Protein AF-A0A9D4JTG6-F1 (afdb_monomer_lite)

Foldseek 3Di:
DVVVVVVCVVVVNDDDPPPDDDDDQWDQDPQWIHHNVVRDIHHPPVVVVVVPD

Organism: Dreissena polymorpha (NCBI:txid45954)

Radius of gyration: 14.73 Å; chains: 1; bounding box: 25×30×33 Å

Secondary structure (DSSP, 8-state):
-HHHHHHHHHTT-PPPTT----S-SEEEETTEEEETTTTEEE--HHHHHHHH-

Structure (mmCIF, N/CA/C/O backbone):
data_AF-A0A9D4JTG6-F1
#
_entry.id   AF-A0A9D4JTG6-F1
#
loop_
_atom_site.group_PDB
_atom_site.id
_atom_site.type_symbol
_atom_site.label_atom_id
_atom_site.label_alt_id
_atom_site.label_comp_id
_atom_site.label_asym_id
_atom_site.label_entity_id
_atom_site.label_seq_id
_atom_site.pdbx_PDB_ins_code
_atom_site.Cartn_x
_atom_site.Cartn_y
_atom_site.Cartn_z
_atom_site.occupancy
_atom_site.B_iso_or_equiv
_atom_site.auth_seq_id
_atom_site.auth_comp_id
_atom_site.auth_asym_id
_atom_site.auth_atom_id
_atom_site.pdbx_PDB_model_num
ATOM 1 N N . MET A 1 1 ? 0.125 10.364 -8.760 1.00 72.44 1 MET A N 1
ATOM 2 C CA . MET A 1 1 ? 0.539 9.054 -9.304 1.00 72.44 1 MET A CA 1
ATOM 3 C C . MET A 1 1 ? 1.425 9.199 -10.540 1.00 72.44 1 MET A C 1
ATOM 5 O O . MET A 1 1 ? 2.522 8.668 -10.514 1.00 72.44 1 MET A O 1
ATOM 9 N N . ASN A 1 2 ? 1.012 9.959 -11.565 1.00 84.00 2 ASN A N 1
ATOM 10 C CA . ASN A 1 2 ? 1.715 10.049 -12.862 1.00 84.00 2 ASN A CA 1
ATOM 11 C C . ASN A 1 2 ? 3.213 10.380 -12.758 1.00 84.00 2 ASN A C 1
ATOM 13 O O . ASN A 1 2 ? 4.018 9.607 -13.251 1.00 84.00 2 ASN A O 1
ATOM 17 N N . CYS A 1 3 ? 3.588 11.429 -12.017 1.00 92.12 3 CYS A N 1
ATOM 18 C CA . CYS A 1 3 ? 4.998 11.801 -11.820 1.00 92.12 3 CYS A CA 1
ATOM 19 C C . CYS A 1 3 ? 5.848 10.656 -11.226 1.00 92.12 3 CYS A C 1
ATOM 21 O O . CYS A 1 3 ? 6.941 10.383 -11.703 1.00 92.12 3 CYS A O 1
ATOM 23 N N . PHE A 1 4 ? 5.331 9.922 -10.232 1.00 91.69 4 PHE A N 1
ATOM 24 C CA . PHE A 1 4 ? 6.060 8.789 -9.650 1.00 91.69 4 PHE A CA 1
ATOM 25 C C . PHE A 1 4 ? 6.243 7.648 -10.660 1.00 91.69 4 PHE A C 1
ATOM 27 O O . PHE A 1 4 ? 7.340 7.107 -10.767 1.00 91.69 4 PHE A O 1
ATOM 34 N N . ILE A 1 5 ? 5.186 7.312 -11.413 1.00 91.31 5 ILE A N 1
ATOM 35 C CA . ILE A 1 5 ? 5.212 6.267 -12.451 1.00 91.31 5 ILE A CA 1
ATOM 36 C C . ILE A 1 5 ? 6.196 6.637 -13.572 1.00 91.31 5 ILE A C 1
ATOM 38 O O . ILE A 1 5 ? 6.975 5.799 -14.016 1.00 91.31 5 ILE A O 1
ATOM 42 N N . GLU A 1 6 ? 6.190 7.894 -14.011 1.00 94.19 6 GLU A N 1
ATOM 43 C CA . GLU A 1 6 ? 7.130 8.416 -15.007 1.00 94.19 6 GLU A CA 1
ATOM 44 C C . GLU A 1 6 ? 8.580 8.279 -14.524 1.00 94.19 6 GLU A C 1
ATOM 46 O O . GLU A 1 6 ? 9.398 7.688 -15.226 1.00 94.19 6 GLU A O 1
ATOM 51 N N . CYS A 1 7 ? 8.881 8.703 -13.292 1.00 95.69 7 CYS A N 1
ATOM 52 C CA . CYS A 1 7 ? 10.226 8.583 -12.726 1.00 95.69 7 CYS A CA 1
ATOM 53 C C . CYS A 1 7 ? 10.722 7.131 -12.653 1.00 95.69 7 CYS A C 1
ATOM 55 O O . CYS A 1 7 ? 11.870 6.857 -12.995 1.00 95.69 7 CYS A O 1
ATOM 57 N N . VAL A 1 8 ? 9.895 6.181 -12.202 1.00 94.69 8 VAL A N 1
ATOM 58 C CA . VAL A 1 8 ? 10.333 4.774 -12.113 1.00 94.69 8 VAL A CA 1
ATOM 59 C C . VAL A 1 8 ? 10.515 4.139 -13.491 1.00 94.69 8 VAL A C 1
ATOM 61 O O . VAL A 1 8 ? 11.446 3.354 -13.668 1.00 94.69 8 VAL A O 1
ATOM 64 N N . ASN A 1 9 ? 9.706 4.532 -14.481 1.00 93.50 9 ASN A N 1
ATOM 65 C CA . ASN A 1 9 ? 9.869 4.098 -15.867 1.00 93.50 9 ASN A CA 1
ATOM 66 C C . ASN A 1 9 ? 11.184 4.611 -16.472 1.00 93.50 9 ASN A C 1
ATOM 68 O O . ASN A 1 9 ? 11.896 3.840 -17.112 1.00 93.50 9 ASN A O 1
ATOM 72 N N . GLU A 1 10 ? 11.544 5.877 -16.232 1.00 97.00 10 GLU A N 1
ATOM 73 C CA . GLU A 1 10 ? 12.833 6.447 -16.659 1.00 97.00 10 GLU A CA 1
ATOM 74 C C . GLU A 1 10 ? 14.035 5.743 -16.011 1.00 97.00 10 GLU A C 1
ATOM 76 O O . GLU A 1 10 ? 15.093 5.612 -16.626 1.00 97.00 10 GLU A O 1
ATOM 81 N N . LEU A 1 11 ? 13.870 5.253 -14.779 1.00 96.94 11 LEU A N 1
ATOM 82 C CA . LEU A 1 11 ? 14.891 4.505 -14.042 1.00 96.94 11 LEU A CA 1
ATOM 83 C C . LEU A 1 11 ? 14.900 2.999 -14.356 1.00 96.94 11 LEU A C 1
ATOM 85 O O . LEU A 1 11 ? 15.689 2.266 -13.759 1.00 96.94 11 LEU A O 1
ATOM 89 N N . PH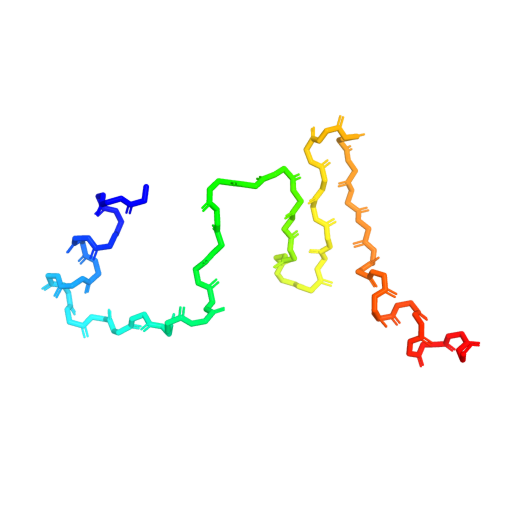E A 1 12 ? 14.047 2.529 -15.273 1.00 95.38 12 PHE A N 1
ATOM 90 C CA . PHE A 1 12 ? 13.863 1.109 -15.600 1.00 95.38 12 PHE A CA 1
ATOM 91 C C . PHE A 1 12 ? 13.509 0.236 -14.382 1.00 95.38 12 PHE A C 1
ATOM 93 O O . PHE A 1 12 ? 13.871 -0.942 -14.317 1.00 95.38 12 PHE A O 1
ATOM 100 N N . VAL A 1 13 ? 12.792 0.806 -13.409 1.00 95.38 13 VAL A N 1
ATOM 101 C CA . VAL A 1 13 ? 12.312 0.100 -12.217 1.00 95.38 13 VAL A CA 1
ATOM 102 C C . VAL A 1 13 ? 10.881 -0.386 -12.471 1.00 95.38 13 VAL A C 1
ATOM 104 O O . VAL A 1 13 ? 9.972 0.439 -12.573 1.00 95.38 13 VAL A O 1
ATOM 107 N N . PRO A 1 14 ? 10.642 -1.708 -12.562 1.00 92.44 14 PRO A N 1
ATOM 108 C CA . PRO A 1 14 ? 9.309 -2.232 -12.818 1.00 92.44 14 PRO A CA 1
ATOM 109 C C . PRO A 1 14 ? 8.405 -2.047 -11.597 1.00 92.44 14 PRO A C 1
ATOM 111 O O . PRO A 1 14 ? 8.775 -2.381 -10.468 1.00 92.44 14 PRO A O 1
ATOM 114 N N . LEU A 1 15 ? 7.190 -1.563 -11.839 1.00 91.88 15 LEU A N 1
ATOM 115 C CA . LEU A 1 15 ? 6.099 -1.625 -10.875 1.00 91.88 15 LEU A CA 1
ATOM 116 C C . LEU A 1 15 ? 5.328 -2.928 -11.086 1.00 91.88 15 LEU A C 1
ATOM 118 O O . LEU A 1 15 ? 5.115 -3.350 -12.218 1.00 91.88 15 LEU A O 1
ATOM 122 N N . ALA A 1 16 ? 4.919 -3.569 -9.994 1.00 93.12 16 ALA A N 1
ATOM 123 C CA . ALA A 1 16 ? 3.967 -4.670 -10.075 1.00 93.12 16 ALA A CA 1
ATOM 124 C C . ALA A 1 16 ? 2.578 -4.093 -10.372 1.00 93.12 16 ALA A C 1
ATOM 126 O O . ALA A 1 16 ? 2.200 -3.123 -9.728 1.00 93.12 16 ALA A O 1
ATOM 127 N N . ASP A 1 17 ? 1.825 -4.661 -11.311 1.00 88.25 17 ASP A N 1
ATOM 128 C CA . ASP A 1 17 ? 0.539 -4.089 -11.747 1.00 88.25 17 ASP A CA 1
ATOM 129 C C . ASP A 1 17 ? -0.536 -4.089 -10.643 1.00 88.25 17 ASP A C 1
ATOM 131 O O . ASP A 1 17 ? -1.467 -3.288 -10.671 1.00 88.25 17 ASP A O 1
ATOM 135 N N . ASP A 1 18 ? -0.401 -4.978 -9.658 1.00 90.12 18 ASP A N 1
ATOM 136 C CA . ASP A 1 18 ? -1.382 -5.269 -8.610 1.00 90.12 18 ASP A CA 1
ATOM 137 C C . ASP A 1 18 ? -1.115 -4.564 -7.270 1.00 90.12 18 ASP A C 1
ATOM 139 O O . ASP A 1 18 ? -1.933 -4.652 -6.358 1.00 90.12 18 ASP A O 1
ATOM 143 N N . LYS A 1 19 ? 0.028 -3.883 -7.128 1.00 88.75 19 LYS A N 1
ATOM 144 C CA . LYS A 1 19 ? 0.457 -3.252 -5.864 1.00 88.75 19 LYS A CA 1
ATOM 145 C C . LYS A 1 19 ? 0.221 -1.744 -5.740 1.00 88.75 19 LYS A C 1
ATOM 147 O O . LYS A 1 19 ? 0.131 -1.276 -4.607 1.00 88.75 19 LYS A O 1
ATOM 152 N N . PRO A 1 20 ? 0.215 -0.940 -6.819 1.00 90.06 20 PRO A N 1
ATOM 153 C CA . PRO A 1 20 ? -0.084 0.476 -6.725 1.00 90.06 20 PRO A CA 1
ATOM 154 C C . PRO A 1 20 ? -1.504 0.690 -6.210 1.00 90.06 20 PRO A C 1
ATOM 156 O O . PRO A 1 20 ? -2.482 0.334 -6.861 1.00 90.06 20 PRO A O 1
ATOM 159 N N . GLU A 1 21 ? -1.606 1.327 -5.052 1.00 88.19 21 GLU A N 1
ATOM 160 C CA . GLU A 1 21 ? -2.873 1.701 -4.439 1.00 88.19 21 GLU A CA 1
ATOM 161 C C . GLU A 1 21 ? -3.021 3.227 -4.462 1.00 88.19 21 GLU A C 1
ATOM 163 O O . GLU A 1 21 ? -2.093 3.966 -4.120 1.00 88.19 21 GLU A O 1
ATOM 168 N N . GLY A 1 22 ? -4.196 3.720 -4.855 1.00 85.06 22 GLY A N 1
ATOM 169 C CA . GLY A 1 22 ? -4.607 5.098 -4.589 1.00 85.06 22 GLY A CA 1
ATOM 170 C C . GLY A 1 22 ? -5.450 5.761 -5.687 1.00 85.06 22 GLY A C 1
ATOM 171 O O . GLY A 1 22 ? -5.576 5.221 -6.786 1.00 85.06 22 GLY A O 1
ATOM 172 N N . PRO A 1 23 ? -5.983 6.971 -5.422 1.00 90.38 23 PRO A N 1
ATOM 173 C CA . PRO A 1 23 ? -6.065 7.617 -4.106 1.00 90.38 23 PRO A CA 1
ATOM 174 C C . PRO A 1 23 ? -6.998 6.839 -3.159 1.00 90.38 23 PRO A C 1
ATOM 176 O O . PRO A 1 23 ? -8.063 6.397 -3.575 1.00 90.38 23 PRO A O 1
ATOM 179 N N . THR A 1 24 ? -6.580 6.643 -1.906 1.00 92.81 24 THR A N 1
ATOM 180 C CA . THR A 1 24 ? -7.339 5.904 -0.883 1.00 92.81 24 THR A CA 1
ATOM 181 C C . THR A 1 24 ? -7.114 6.523 0.495 1.00 92.81 24 THR A C 1
ATOM 183 O O . THR A 1 24 ? -6.027 7.035 0.768 1.00 92.81 24 THR A O 1
ATOM 186 N N . ASP A 1 25 ? -8.130 6.453 1.352 1.00 95.44 25 ASP A N 1
ATOM 187 C CA . ASP A 1 25 ? -8.060 6.860 2.762 1.00 95.44 25 ASP A CA 1
ATOM 188 C C . ASP A 1 25 ? -7.644 5.703 3.685 1.00 95.44 25 ASP A C 1
ATOM 190 O O . ASP A 1 25 ? -7.303 5.920 4.849 1.00 95.44 25 ASP A O 1
ATOM 194 N N . VAL A 1 26 ? -7.659 4.469 3.165 1.00 94.12 26 VAL A N 1
ATOM 195 C CA . VAL A 1 26 ? -7.247 3.259 3.884 1.00 94.12 26 VAL A CA 1
ATOM 196 C C . VAL A 1 26 ? -6.245 2.470 3.044 1.00 94.12 26 VAL A C 1
ATOM 198 O O . VAL A 1 26 ? -6.524 2.154 1.888 1.00 94.12 26 VAL A O 1
ATOM 201 N N . LEU A 1 27 ? -5.079 2.166 3.618 1.00 94.31 27 LEU A N 1
ATOM 202 C CA . LEU A 1 27 ? -3.948 1.501 2.952 1.00 94.31 27 LEU A CA 1
ATOM 203 C C . LEU A 1 27 ? -3.228 0.581 3.942 1.00 94.31 27 LEU A C 1
ATOM 205 O O . LEU A 1 27 ? -2.975 0.971 5.083 1.00 94.31 27 LEU A O 1
ATOM 209 N N . VAL A 1 28 ? -2.813 -0.607 3.493 1.00 94.06 28 VAL A N 1
ATOM 210 C CA . VAL A 1 28 ? -1.887 -1.451 4.259 1.00 94.06 28 VAL A CA 1
ATOM 211 C C . VAL A 1 28 ? -0.445 -1.128 3.872 1.00 94.06 28 VAL A C 1
ATOM 213 O O . VAL A 1 28 ? 0.021 -1.472 2.792 1.00 94.06 28 VAL A O 1
ATOM 216 N N . PHE A 1 29 ? 0.306 -0.520 4.788 1.00 93.69 29 PHE A N 1
ATOM 217 C CA . PHE A 1 29 ? 1.715 -0.188 4.594 1.00 93.69 29 PHE A CA 1
ATOM 218 C C . PHE A 1 29 ? 2.578 -0.827 5.682 1.00 93.69 29 PHE A C 1
ATOM 220 O O . PHE A 1 29 ? 2.292 -0.715 6.873 1.00 93.69 29 PHE A O 1
ATOM 227 N N . LEU A 1 30 ? 3.631 -1.544 5.271 1.00 93.50 30 LEU A N 1
ATOM 228 C CA . LEU A 1 30 ? 4.522 -2.298 6.172 1.00 93.50 30 LEU A CA 1
ATOM 229 C C . LEU A 1 30 ? 3.772 -3.244 7.133 1.00 93.50 30 LEU A C 1
ATOM 231 O O . LEU A 1 30 ? 4.207 -3.507 8.252 1.00 93.50 30 LEU A O 1
ATOM 235 N N . GLY A 1 31 ? 2.638 -3.784 6.680 1.00 92.69 31 GLY A N 1
ATOM 236 C CA . GLY A 1 31 ? 1.830 -4.732 7.442 1.00 92.69 31 GLY A CA 1
ATOM 237 C C . GLY A 1 31 ? 0.932 -4.112 8.512 1.00 92.69 31 GLY A C 1
ATOM 238 O O . GLY A 1 31 ? 0.355 -4.881 9.282 1.00 92.69 31 GLY A O 1
ATOM 239 N N . LEU A 1 32 ? 0.807 -2.784 8.540 1.00 95.62 32 LEU A N 1
ATOM 240 C CA . LEU A 1 32 ? -0.144 -2.026 9.348 1.00 95.62 32 LEU A CA 1
ATOM 241 C C . LEU A 1 32 ? -1.173 -1.365 8.439 1.00 95.62 32 LEU A C 1
ATOM 243 O O . LEU A 1 32 ? -0.841 -0.918 7.346 1.00 95.62 32 LEU A O 1
ATOM 247 N N . GLU A 1 33 ? -2.412 -1.298 8.896 1.00 96.06 33 GLU A N 1
ATOM 248 C CA . GLU A 1 33 ? -3.462 -0.559 8.213 1.00 96.06 33 GLU A CA 1
ATOM 249 C C . GLU A 1 33 ? -3.461 0.888 8.706 1.00 96.06 33 GLU A C 1
ATOM 251 O O . GLU A 1 33 ? -3.533 1.144 9.913 1.00 96.06 33 GLU A O 1
ATOM 256 N N . LEU A 1 34 ? -3.343 1.814 7.763 1.00 95.69 34 LEU A N 1
ATOM 257 C CA . LEU A 1 34 ? -3.421 3.252 7.967 1.00 95.69 34 LEU A CA 1
ATOM 258 C C 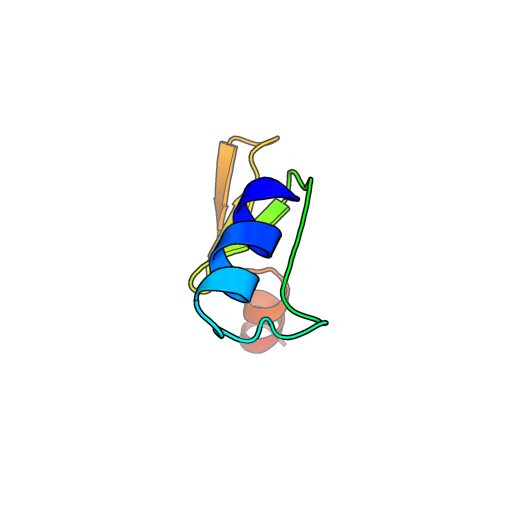. LEU A 1 34 ? -4.815 3.704 7.547 1.00 95.69 34 LEU A C 1
ATOM 260 O O . LEU A 1 34 ? -5.213 3.424 6.422 1.00 95.69 34 LEU A O 1
ATOM 264 N N .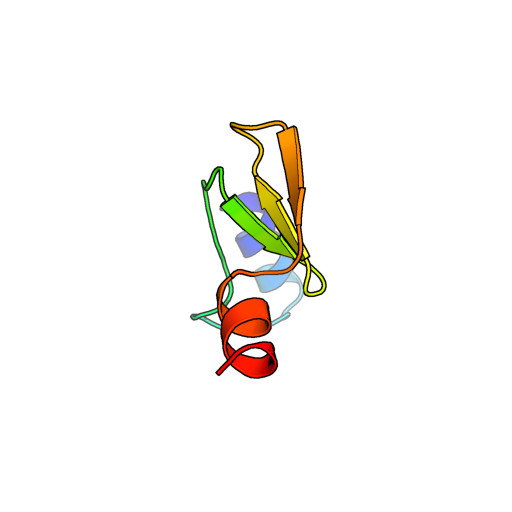 ASP A 1 35 ? -5.529 4.400 8.428 1.00 96.19 35 ASP A N 1
ATOM 265 C CA . ASP A 1 35 ? -6.839 4.989 8.143 1.00 96.19 35 ASP A CA 1
ATOM 266 C C . ASP A 1 35 ? -6.778 6.488 8.448 1.00 96.19 35 ASP A C 1
ATOM 268 O O . ASP A 1 35 ? -6.721 6.909 9.610 1.00 96.19 35 ASP A O 1
ATOM 272 N N . THR A 1 36 ? -6.748 7.297 7.390 1.00 95.44 36 THR A N 1
ATOM 273 C CA . TH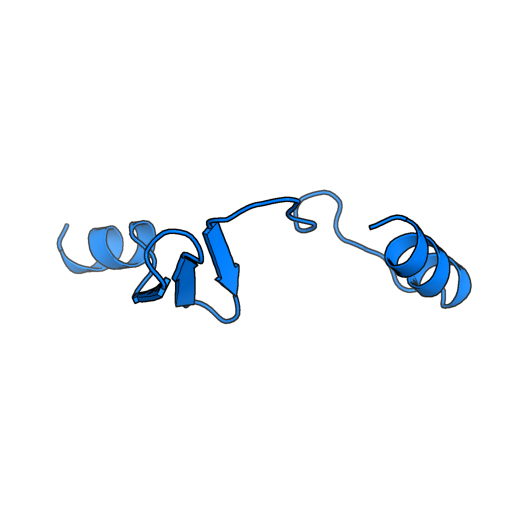R A 1 36 ? -6.651 8.760 7.480 1.00 95.44 36 THR A CA 1
ATOM 274 C C . THR A 1 36 ? -7.984 9.415 7.823 1.00 95.44 36 THR A C 1
ATOM 276 O O . THR A 1 36 ? -7.989 10.539 8.321 1.00 95.44 36 THR A O 1
ATOM 279 N N . THR A 1 37 ? -9.110 8.726 7.615 1.00 96.12 37 THR A N 1
ATOM 280 C CA . THR A 1 37 ? -10.439 9.239 7.974 1.00 96.12 37 THR A CA 1
ATOM 281 C C . THR A 1 37 ? -10.607 9.244 9.490 1.00 96.12 37 THR A C 1
ATOM 283 O O . THR A 1 37 ? -11.054 10.231 10.071 1.00 96.12 37 THR A O 1
ATOM 286 N N . ASN A 1 38 ? -10.209 8.150 10.140 1.00 96.50 38 ASN A N 1
ATOM 287 C CA . ASN A 1 38 ? -10.302 7.988 11.590 1.00 96.50 38 ASN A CA 1
ATOM 288 C C . ASN A 1 38 ? -9.012 8.381 12.331 1.00 96.50 38 ASN A C 1
ATOM 290 O O . ASN A 1 38 ? -9.009 8.413 13.560 1.00 96.50 38 ASN A O 1
ATOM 294 N N . MET A 1 39 ? -7.932 8.695 11.605 1.00 95.94 39 MET A N 1
ATOM 295 C CA . MET A 1 39 ? -6.611 9.037 12.150 1.00 95.94 39 MET A CA 1
ATOM 296 C C . MET A 1 39 ? -6.045 7.944 13.071 1.00 95.94 39 MET A C 1
ATOM 298 O O . MET A 1 39 ? -5.521 8.224 14.152 1.00 95.94 39 MET A O 1
ATOM 302 N N . ILE A 1 40 ? -6.150 6.685 12.639 1.00 96.38 40 ILE A N 1
ATOM 303 C CA . ILE A 1 40 ? -5.703 5.510 13.400 1.00 96.38 40 ILE A CA 1
ATOM 304 C C . ILE A 1 40 ? -4.716 4.647 12.610 1.00 96.38 40 ILE A C 1
ATOM 306 O O . ILE A 1 40 ? -4.708 4.625 11.380 1.00 96.38 40 ILE A O 1
ATOM 310 N N . VAL A 1 41 ? -3.911 3.887 13.357 1.00 96.50 41 VAL A N 1
ATOM 311 C CA . VAL A 1 41 ? -3.053 2.813 12.843 1.00 96.50 41 VAL A CA 1
ATOM 312 C C . VAL A 1 41 ? -3.434 1.524 13.559 1.00 96.50 41 VAL A C 1
ATOM 314 O O . VAL A 1 41 ? -3.483 1.500 14.791 1.00 96.50 41 VAL A O 1
ATOM 317 N N . ARG A 1 42 ? -3.716 0.453 12.813 1.00 95.62 42 ARG A N 1
ATOM 318 C CA . ARG A 1 42 ? -4.168 -0.824 13.389 1.00 95.62 42 ARG A CA 1
ATOM 319 C C . ARG A 1 42 ? -3.577 -2.045 12.694 1.00 95.62 42 ARG A C 1
ATOM 321 O O . ARG A 1 42 ? -2.999 -1.957 11.613 1.00 95.62 42 ARG A O 1
ATOM 328 N N . ILE A 1 43 ? -3.726 -3.204 13.336 1.00 95.38 43 ILE A N 1
ATOM 329 C CA . ILE A 1 43 ? -3.467 -4.493 12.687 1.00 95.38 43 ILE A CA 1
ATOM 330 C C . ILE A 1 43 ? -4.508 -4.663 11.565 1.00 95.38 43 ILE A C 1
ATOM 332 O O . ILE A 1 43 ? -5.696 -4.487 11.845 1.00 95.38 43 ILE A O 1
ATOM 336 N N . PRO A 1 44 ? -4.101 -5.006 10.327 1.00 94.38 44 PRO A N 1
ATOM 337 C CA . PRO A 1 44 ? -5.030 -5.239 9.226 1.00 94.38 44 PRO A CA 1
ATOM 338 C C . PRO A 1 44 ? -6.076 -6.293 9.577 1.00 94.38 44 PRO A C 1
ATOM 340 O O . PRO A 1 44 ? -5.733 -7.348 10.118 1.00 94.38 44 PRO A O 1
ATOM 343 N N . HIS A 1 45 ? -7.336 -6.038 9.222 1.00 87.12 45 HIS A N 1
ATOM 344 C CA . HIS A 1 45 ? -8.461 -6.903 9.593 1.00 87.12 45 HIS A CA 1
ATOM 345 C C . HIS A 1 45 ? -8.237 -8.376 9.213 1.00 87.12 45 HIS A C 1
ATOM 347 O O . HIS A 1 45 ? -8.508 -9.277 10.003 1.00 87.12 45 HIS A O 1
ATOM 353 N N . GLN A 1 46 ? -7.670 -8.630 8.032 1.00 87.69 46 GLN A N 1
ATOM 354 C CA . GLN A 1 46 ? -7.378 -9.986 7.566 1.00 87.69 46 GLN A CA 1
ATOM 355 C C . GLN A 1 46 ? -6.389 -10.729 8.478 1.00 87.69 46 GLN A C 1
ATOM 357 O O . GLN A 1 46 ? -6.623 -11.885 8.813 1.0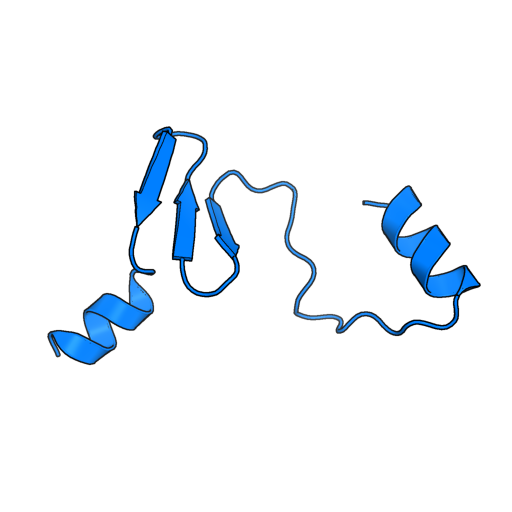0 87.69 46 GLN A O 1
ATOM 362 N N . LYS A 1 47 ? -5.349 -10.045 8.971 1.00 89.81 47 LYS A N 1
ATOM 363 C CA . LYS A 1 47 ? -4.407 -10.626 9.941 1.00 89.81 47 LYS A CA 1
ATOM 364 C C . LYS A 1 47 ? -5.050 -10.873 11.300 1.00 89.81 47 LYS A C 1
ATOM 366 O O . LYS A 1 47 ? -4.641 -11.786 12.006 1.00 89.81 47 LYS A O 1
ATOM 371 N N . VAL A 1 48 ? -6.033 -10.057 11.687 1.00 91.12 48 VAL A N 1
ATOM 372 C CA . VAL A 1 48 ? -6.808 -10.310 12.906 1.00 91.12 48 VAL A CA 1
ATOM 373 C C . VAL A 1 48 ? -7.581 -11.617 12.745 1.00 91.12 48 VAL A C 1
ATOM 375 O O . VAL A 1 48 ? -7.431 -12.490 13.591 1.00 91.12 48 VAL A O 1
ATOM 378 N N . LEU A 1 49 ? -8.318 -11.796 11.642 1.00 92.25 49 LEU A N 1
ATOM 379 C CA . LEU A 1 49 ? -9.066 -13.032 11.366 1.00 92.25 49 LEU A CA 1
ATOM 380 C C . LEU A 1 49 ? -8.175 -14.283 11.385 1.00 92.25 49 LEU A C 1
ATOM 382 O O . LEU A 1 49 ? -8.549 -15.279 11.991 1.00 92.25 49 LEU A O 1
ATOM 386 N N 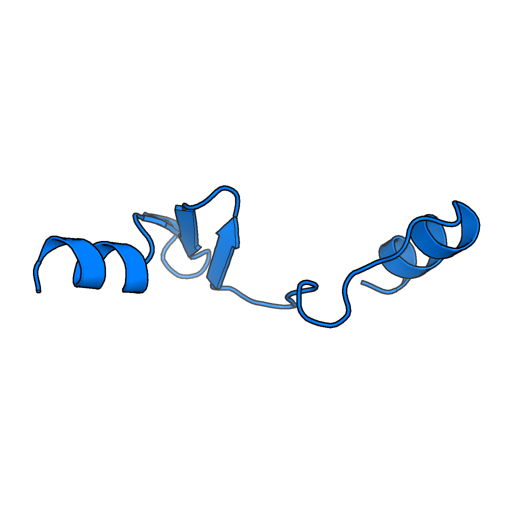. GLU A 1 50 ? -6.972 -14.211 10.808 1.00 92.44 50 GLU A N 1
ATOM 387 C CA . GLU A 1 50 ? -5.991 -15.310 10.842 1.00 92.44 50 GLU A CA 1
ATOM 388 C C . GLU A 1 50 ? -5.601 -15.745 12.268 1.00 92.44 50 GLU A C 1
ATOM 390 O O . GLU A 1 50 ? -5.195 -16.888 12.472 1.00 92.44 50 GLU A O 1
ATOM 395 N N . ILE A 1 51 ? -5.712 -14.849 13.255 1.00 89.50 51 ILE A N 1
ATOM 396 C CA . ILE A 1 51 ? -5.358 -15.113 14.655 1.00 89.50 51 ILE A CA 1
ATOM 397 C C . ILE A 1 51 ? -6.565 -15.597 15.466 1.00 89.50 51 ILE A C 1
ATOM 399 O O . ILE A 1 51 ? -6.405 -16.474 16.315 1.00 89.50 51 ILE A O 1
ATOM 403 N N . VAL A 1 52 ? -7.751 -15.011 15.261 1.00 87.94 52 VAL A N 1
ATOM 404 C CA . VAL A 1 52 ? -8.944 -15.317 16.078 1.00 87.94 52 VAL A CA 1
ATOM 405 C C . VAL A 1 52 ? -9.799 -16.476 15.557 1.00 87.94 52 VAL A C 1
ATOM 407 O O . VAL A 1 52 ? -10.556 -17.025 16.358 1.00 87.94 52 VAL A O 1
ATOM 410 N N . GLY A 1 53 ? -9.619 -16.904 14.301 1.00 62.75 53 GLY A N 1
ATOM 411 C CA . GLY A 1 53 ? -10.370 -18.010 13.689 1.00 62.75 53 GLY A CA 1
ATOM 412 C C . GLY A 1 53 ? -11.626 -17.554 12.963 1.00 62.75 53 GLY A C 1
ATOM 413 O O . GLY A 1 53 ? -12.522 -16.987 13.626 1.00 62.75 53 GLY A O 1
#

pLDDT: mean 91.88, std 5.83, range [62.75, 97.0]

Sequence (53 aa):
MNCFIECVNELFVPLADDKPEGPTDVLVFLGLELDTTNMIVRIPHQKVLEIVG